Protein AF-A0A838ULX8-F1 (afdb_monomer)

pLDDT: mean 82.86, std 19.31, range [33.81, 97.56]

Structure (mmCIF, N/CA/C/O backbone):
data_AF-A0A838ULX8-F1
#
_entry.id   AF-A0A838ULX8-F1
#
loop_
_atom_site.group_PDB
_atom_site.id
_atom_site.type_symbol
_atom_site.label_atom_id
_atom_site.label_alt_id
_atom_site.label_comp_id
_atom_site.label_asym_id
_atom_site.label_entity_id
_atom_site.label_seq_id
_atom_site.pdbx_PDB_ins_code
_atom_site.Cartn_x
_atom_site.Cartn_y
_atom_site.Cartn_z
_atom_site.occupancy
_atom_site.B_iso_or_equiv
_atom_site.auth_seq_id
_atom_site.auth_comp_id
_atom_site.auth_asym_id
_atom_site.auth_atom_id
_atom_site.pdbx_PDB_model_num
ATOM 1 N N . MET A 1 1 ? 56.391 -31.368 -46.308 1.00 45.84 1 MET A N 1
ATOM 2 C CA . MET A 1 1 ? 55.575 -30.141 -46.451 1.00 45.84 1 MET A CA 1
ATOM 3 C C . MET A 1 1 ? 54.134 -30.517 -46.132 1.00 45.84 1 MET A C 1
ATOM 5 O O . MET A 1 1 ? 53.550 -31.280 -46.885 1.00 45.84 1 MET A O 1
ATOM 9 N N . THR A 1 2 ? 53.627 -30.140 -44.957 1.00 50.50 2 THR A N 1
ATOM 10 C CA . THR A 1 2 ? 52.393 -30.665 -44.335 1.00 50.50 2 THR A CA 1
ATOM 11 C C . THR A 1 2 ? 51.197 -29.710 -44.519 1.00 50.50 2 THR A C 1
ATOM 13 O O . THR A 1 2 ? 51.194 -28.639 -43.917 1.00 50.50 2 THR A O 1
ATOM 16 N N . PRO A 1 3 ? 50.151 -30.076 -45.290 1.00 57.78 3 PRO A N 1
ATOM 17 C CA . PRO A 1 3 ? 48.980 -29.222 -45.527 1.00 57.78 3 PRO A CA 1
ATOM 18 C C . PRO A 1 3 ? 47.760 -29.621 -44.666 1.00 57.78 3 PRO A C 1
ATOM 20 O O . PRO A 1 3 ? 46.665 -29.774 -45.193 1.00 57.78 3 PRO A O 1
ATOM 23 N N . TRP A 1 4 ? 47.923 -29.833 -43.353 1.00 56.97 4 TRP A N 1
ATOM 24 C CA . TRP A 1 4 ? 46.848 -30.387 -42.495 1.00 56.97 4 TRP A CA 1
ATOM 25 C C . TRP A 1 4 ? 46.345 -29.465 -41.367 1.00 56.97 4 TRP A C 1
ATOM 27 O O . TRP A 1 4 ? 45.496 -29.871 -40.582 1.00 56.97 4 TRP A O 1
ATOM 37 N N . ILE A 1 5 ? 46.815 -28.216 -41.267 1.00 59.09 5 ILE A N 1
ATOM 38 C CA . ILE A 1 5 ? 46.582 -27.390 -40.059 1.00 59.09 5 ILE A CA 1
ATOM 39 C C . ILE A 1 5 ? 45.366 -26.438 -40.169 1.00 59.09 5 ILE A C 1
ATOM 41 O O . ILE A 1 5 ? 44.875 -25.952 -39.155 1.00 59.09 5 ILE A O 1
ATOM 45 N N . TYR A 1 6 ? 44.790 -26.213 -41.354 1.00 57.81 6 TYR A N 1
ATOM 46 C CA . TYR A 1 6 ? 43.783 -25.148 -41.535 1.00 57.81 6 TYR A CA 1
ATOM 47 C C . TYR A 1 6 ? 42.319 -25.507 -41.208 1.00 57.81 6 TYR A C 1
ATOM 49 O O . TYR A 1 6 ? 41.485 -24.607 -41.135 1.00 57.81 6 TYR A O 1
ATOM 57 N N . TRP A 1 7 ? 41.975 -26.778 -40.971 1.00 56.25 7 TRP A N 1
ATOM 58 C CA . TRP A 1 7 ? 40.573 -27.174 -40.730 1.00 56.25 7 TRP A CA 1
ATOM 59 C C . TRP A 1 7 ? 40.100 -26.998 -39.275 1.00 56.25 7 TRP A C 1
ATOM 61 O O . TRP A 1 7 ? 38.905 -26.851 -39.034 1.00 56.25 7 TRP A O 1
ATOM 71 N N . GLY A 1 8 ? 41.012 -26.946 -38.298 1.00 59.88 8 GLY A N 1
ATOM 72 C CA . GLY A 1 8 ? 40.647 -26.782 -36.882 1.00 59.88 8 GLY A CA 1
ATOM 73 C C . GLY A 1 8 ? 40.288 -25.344 -36.487 1.00 59.88 8 GLY A C 1
ATOM 74 O O . GLY A 1 8 ? 39.501 -25.126 -35.569 1.00 59.88 8 GLY A O 1
ATOM 75 N N . SER A 1 9 ? 40.827 -24.349 -37.196 1.00 69.75 9 SER A N 1
ATOM 76 C CA . SER A 1 9 ? 40.727 -22.934 -36.811 1.00 69.75 9 SER A CA 1
ATOM 77 C C . SER A 1 9 ? 39.311 -22.373 -36.959 1.00 69.75 9 SER A C 1
ATOM 79 O O . SER A 1 9 ? 38.877 -21.578 -36.128 1.00 69.75 9 SER A O 1
ATOM 81 N N . GLY A 1 10 ? 38.569 -22.812 -37.982 1.00 78.94 10 GLY A N 1
ATOM 82 C CA . GLY A 1 10 ? 37.201 -22.350 -38.231 1.00 78.94 10 GLY A CA 1
ATOM 83 C C . GLY A 1 10 ? 36.209 -22.825 -37.167 1.00 78.94 10 GLY A C 1
ATOM 84 O O . GLY A 1 10 ? 35.392 -22.040 -36.691 1.00 78.94 10 GLY A O 1
ATOM 85 N N . ALA A 1 11 ? 36.322 -24.085 -36.739 1.00 81.88 11 ALA A N 1
ATOM 86 C CA . ALA A 1 11 ? 35.450 -24.655 -35.712 1.00 81.88 11 ALA A CA 1
ATOM 87 C C . ALA A 1 11 ? 35.692 -24.017 -34.335 1.00 81.88 11 ALA A C 1
ATOM 89 O O . ALA A 1 11 ? 34.739 -23.686 -33.631 1.00 81.88 11 ALA A O 1
ATOM 90 N N . VAL A 1 12 ? 36.959 -23.779 -33.977 1.00 84.56 12 VAL A N 1
ATOM 91 C CA . VAL A 1 12 ? 37.321 -23.106 -32.720 1.00 84.56 12 VAL A CA 1
ATOM 92 C C . VAL A 1 12 ? 36.859 -21.648 -32.727 1.00 84.56 12 VAL A C 1
ATOM 94 O O . VAL A 1 12 ? 36.277 -21.188 -31.747 1.00 84.56 12 VAL A O 1
ATOM 97 N N . ALA A 1 13 ? 37.044 -20.931 -33.840 1.00 85.69 13 ALA A N 1
ATOM 98 C CA . ALA A 1 13 ? 36.570 -19.556 -33.971 1.00 85.69 13 ALA A CA 1
ATOM 99 C C . ALA A 1 13 ? 35.040 -19.458 -33.845 1.00 85.69 13 ALA A C 1
ATOM 101 O O . ALA A 1 13 ? 34.539 -18.572 -33.155 1.00 85.69 13 ALA A O 1
ATOM 102 N N . LEU A 1 14 ? 34.299 -20.392 -34.452 1.00 87.50 14 LEU A N 1
ATOM 103 C CA . LEU A 1 14 ? 32.838 -20.421 -34.391 1.00 87.50 14 LEU A CA 1
ATOM 104 C C . LEU A 1 14 ? 32.331 -20.756 -32.981 1.00 87.50 14 LEU A C 1
ATOM 106 O O . LEU A 1 14 ? 31.406 -20.104 -32.499 1.00 87.50 14 LEU A O 1
ATOM 110 N N . LEU A 1 15 ? 32.976 -21.699 -32.284 1.00 89.62 15 LEU A N 1
ATOM 111 C CA . LEU A 1 15 ? 32.660 -22.019 -30.889 1.00 89.62 15 LEU A CA 1
ATOM 112 C C . LEU A 1 15 ? 32.876 -20.803 -29.971 1.00 89.62 15 LEU A C 1
ATOM 114 O O . LEU A 1 15 ? 31.999 -20.476 -29.174 1.00 89.62 15 LEU A O 1
ATOM 118 N N . CYS A 1 16 ? 34.001 -20.095 -30.124 1.00 90.12 16 CYS A N 1
ATOM 119 C CA . CYS A 1 16 ? 34.287 -18.865 -29.378 1.00 90.12 16 CYS A CA 1
ATOM 120 C C . CYS A 1 16 ? 33.266 -17.755 -29.662 1.00 90.12 16 CYS A C 1
ATOM 122 O O . CYS A 1 16 ? 32.871 -17.024 -28.757 1.00 90.12 16 CYS A O 1
ATOM 124 N N . LEU A 1 17 ? 32.813 -17.621 -30.910 1.00 92.25 17 LEU A N 1
ATOM 125 C CA . LEU A 1 17 ? 31.833 -16.601 -31.280 1.00 92.25 17 LEU A CA 1
ATOM 126 C C . LEU A 1 17 ? 30.469 -16.900 -30.637 1.00 92.25 17 LEU A C 1
ATOM 128 O O . LEU A 1 17 ? 29.849 -16.008 -30.060 1.00 92.25 17 LEU A O 1
ATOM 132 N N . VAL A 1 18 ? 30.041 -18.167 -30.640 1.00 94.50 18 VAL A N 1
ATOM 133 C CA . VAL A 1 18 ? 28.795 -18.601 -29.988 1.00 94.50 18 VAL A CA 1
ATOM 134 C C . VAL A 1 18 ? 28.843 -18.385 -28.474 1.00 94.50 18 VAL A C 1
ATOM 136 O O . VAL A 1 18 ? 27.874 -17.874 -27.909 1.00 94.50 18 VAL A O 1
ATOM 139 N N . THR A 1 19 ? 29.951 -18.715 -27.804 1.00 93.88 19 THR A N 1
ATOM 140 C CA . THR A 1 19 ? 30.068 -18.510 -26.349 1.00 93.88 19 THR A CA 1
ATOM 141 C C . THR A 1 19 ? 30.102 -17.030 -25.982 1.00 93.88 19 THR A C 1
ATOM 143 O O . THR A 1 19 ? 29.420 -16.628 -25.040 1.00 93.88 19 THR A O 1
ATOM 146 N N . MET A 1 20 ? 30.807 -16.198 -26.754 1.00 94.50 20 MET A N 1
ATOM 147 C CA . MET A 1 20 ? 30.824 -14.744 -26.559 1.00 94.50 20 MET A CA 1
ATOM 148 C C . MET A 1 20 ? 29.434 -14.128 -26.736 1.00 94.50 20 MET A C 1
ATOM 150 O O . MET A 1 20 ? 29.007 -13.334 -25.898 1.00 94.50 20 MET A O 1
ATOM 154 N N . VAL A 1 21 ? 28.688 -14.531 -27.770 1.00 95.25 21 VAL A N 1
ATOM 155 C CA . VAL A 1 21 ? 27.303 -14.077 -27.982 1.00 95.25 21 VAL A CA 1
ATOM 156 C C . VAL A 1 21 ? 26.388 -14.563 -26.857 1.00 95.25 21 VAL A C 1
ATOM 158 O O . VAL A 1 21 ? 25.589 -13.782 -26.341 1.00 95.25 21 VAL A O 1
ATOM 161 N N . GLY A 1 22 ? 26.526 -15.818 -26.422 1.00 94.38 22 GLY A N 1
ATOM 162 C CA . GLY A 1 22 ? 25.762 -16.371 -25.302 1.00 94.38 22 GLY A CA 1
ATOM 163 C C . GLY A 1 22 ? 25.995 -15.606 -23.995 1.00 94.38 22 GLY A C 1
ATOM 164 O O . GLY A 1 22 ? 25.034 -15.215 -23.330 1.00 94.38 22 GLY A O 1
ATOM 165 N N . MET A 1 23 ? 27.257 -15.320 -23.662 1.00 94.69 23 MET A N 1
ATOM 166 C CA . MET A 1 23 ? 27.620 -14.522 -22.487 1.00 94.69 23 MET A CA 1
ATOM 167 C C . MET A 1 23 ? 27.123 -13.078 -22.598 1.00 94.69 23 MET A C 1
ATOM 169 O O . MET A 1 23 ? 26.583 -12.549 -21.628 1.00 94.69 23 MET A O 1
ATOM 173 N N . ALA A 1 24 ? 27.232 -12.454 -23.774 1.00 93.81 24 ALA A N 1
ATOM 174 C CA . ALA A 1 24 ? 26.719 -11.107 -24.005 1.00 93.81 24 ALA A CA 1
ATOM 175 C C . ALA A 1 24 ? 25.194 -11.039 -23.820 1.00 93.81 24 ALA A C 1
ATOM 177 O O . ALA A 1 24 ? 24.693 -10.142 -23.146 1.00 93.81 24 ALA A O 1
ATOM 178 N N . LEU A 1 25 ? 24.443 -12.013 -24.345 1.00 93.50 25 LEU A N 1
ATOM 179 C CA . LEU A 1 25 ? 22.991 -12.088 -24.159 1.00 93.50 25 LEU A CA 1
ATOM 180 C C . LEU A 1 25 ? 22.606 -12.322 -22.694 1.00 93.50 25 LEU A C 1
ATOM 182 O O . LEU A 1 25 ? 21.659 -11.700 -22.210 1.00 93.50 25 LEU A O 1
ATOM 186 N N . ALA A 1 26 ? 23.334 -13.179 -21.975 1.00 90.44 26 ALA A N 1
ATOM 187 C CA . ALA A 1 26 ? 23.124 -13.392 -20.545 1.00 90.44 26 ALA A CA 1
ATOM 188 C C . ALA A 1 26 ? 23.410 -12.117 -19.732 1.00 90.44 26 ALA A C 1
ATOM 190 O O . ALA A 1 26 ? 22.617 -11.749 -18.866 1.00 90.44 26 ALA A O 1
ATOM 191 N N . ALA A 1 27 ? 24.485 -11.397 -20.062 1.00 90.31 27 ALA A N 1
ATOM 192 C CA . ALA A 1 27 ? 24.818 -10.119 -19.443 1.00 90.31 27 ALA A CA 1
ATOM 193 C C . ALA A 1 27 ? 23.747 -9.054 -19.726 1.00 90.31 27 ALA A C 1
ATOM 195 O O . ALA A 1 27 ? 23.300 -8.382 -18.802 1.00 90.31 27 ALA A O 1
ATOM 196 N N . ILE A 1 28 ? 23.262 -8.947 -20.969 1.00 88.19 28 ILE A N 1
ATOM 197 C CA . ILE A 1 28 ? 22.173 -8.030 -21.342 1.00 88.19 28 ILE A CA 1
ATOM 198 C C . ILE A 1 28 ? 20.883 -8.373 -20.590 1.00 88.19 28 ILE A C 1
ATOM 200 O O . ILE A 1 28 ? 20.192 -7.470 -20.125 1.00 88.19 28 ILE A O 1
ATOM 204 N N . ARG A 1 29 ? 20.545 -9.662 -20.449 1.00 85.81 29 ARG A N 1
ATOM 205 C CA . ARG A 1 29 ? 19.379 -10.093 -19.662 1.00 85.81 29 ARG A CA 1
ATOM 206 C C . ARG A 1 29 ? 19.514 -9.670 -18.203 1.00 85.81 29 ARG A C 1
ATOM 208 O O . ARG A 1 29 ? 18.600 -9.037 -17.688 1.00 85.81 29 ARG A O 1
ATOM 215 N N . ARG A 1 30 ? 20.674 -9.927 -17.594 1.00 83.56 30 ARG A N 1
ATOM 216 C CA . ARG A 1 30 ? 20.966 -9.540 -16.209 1.00 83.56 30 ARG A CA 1
ATOM 217 C C . ARG A 1 30 ? 20.921 -8.022 -16.012 1.00 83.56 30 ARG A C 1
ATOM 219 O O . ARG A 1 30 ? 20.371 -7.549 -15.029 1.00 83.56 30 ARG A O 1
ATOM 226 N N . LEU A 1 31 ? 21.440 -7.249 -16.968 1.00 80.62 31 LEU A N 1
ATOM 227 C CA . LEU A 1 31 ? 21.376 -5.784 -16.942 1.00 80.62 31 LEU A CA 1
ATOM 228 C C . LEU A 1 31 ? 19.938 -5.266 -17.052 1.00 80.62 31 LEU A C 1
ATOM 230 O O . LEU A 1 31 ? 19.562 -4.367 -16.311 1.00 80.62 31 LEU A O 1
ATOM 234 N N . ARG A 1 32 ? 19.113 -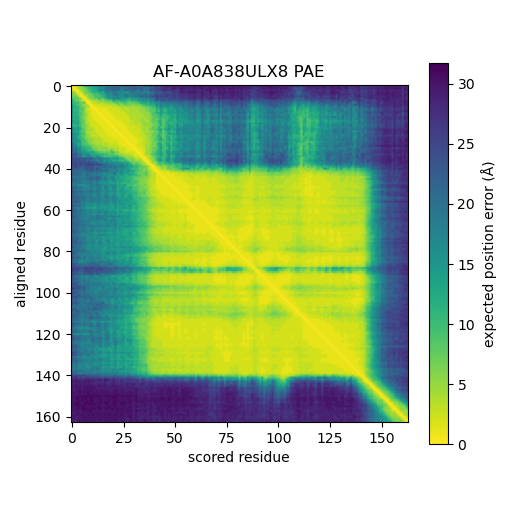5.845 -17.934 1.00 75.75 32 ARG A N 1
ATOM 235 C CA . ARG A 1 32 ? 17.691 -5.472 -18.043 1.00 75.75 32 ARG A CA 1
ATOM 236 C C . ARG A 1 32 ? 16.911 -5.776 -16.770 1.00 75.75 32 ARG A C 1
ATOM 238 O O . ARG A 1 32 ? 15.998 -5.033 -16.436 1.00 75.75 32 ARG A O 1
ATOM 245 N N . GLU A 1 33 ? 17.254 -6.860 -16.086 1.00 72.31 33 GLU A N 1
ATOM 246 C CA . GLU A 1 33 ? 16.636 -7.244 -14.817 1.00 72.31 33 GLU A CA 1
ATOM 247 C C . GLU A 1 33 ? 16.966 -6.238 -13.708 1.0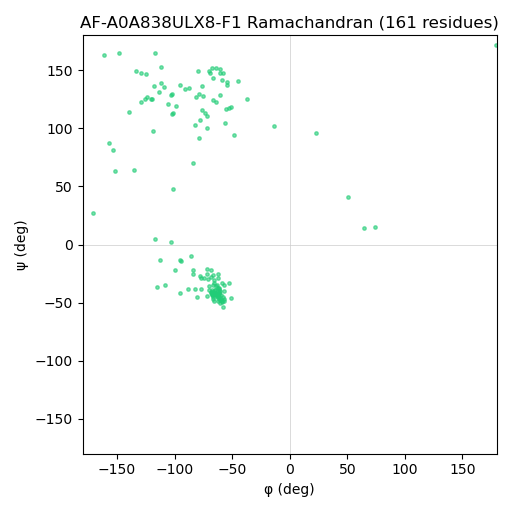0 72.31 33 GLU A C 1
ATOM 249 O O . GLU A 1 33 ? 16.059 -5.779 -13.023 1.00 72.31 33 GLU A O 1
ATOM 254 N N . LEU A 1 34 ? 18.221 -5.779 -13.636 1.00 66.88 34 LEU A N 1
ATOM 255 C CA . LEU A 1 34 ? 18.634 -4.697 -12.733 1.00 66.88 34 LEU A CA 1
ATOM 256 C C . LEU A 1 34 ? 18.008 -3.339 -13.094 1.00 66.88 34 LEU A C 1
ATOM 258 O O . LEU A 1 34 ? 17.675 -2.556 -12.214 1.00 66.88 34 LEU A O 1
ATOM 262 N N . GLN A 1 35 ? 17.814 -3.045 -14.383 1.00 64.62 35 GLN A N 1
ATOM 263 C CA . GLN A 1 35 ? 17.124 -1.817 -14.797 1.00 64.62 35 GLN A CA 1
ATOM 264 C C . GLN A 1 35 ? 15.622 -1.854 -14.497 1.00 64.62 35 GLN A C 1
ATOM 266 O O . GLN A 1 35 ? 15.022 -0.806 -14.276 1.00 64.62 35 GLN A O 1
ATOM 271 N N . ARG A 1 36 ? 14.995 -3.037 -14.492 1.00 58.91 36 ARG A N 1
ATOM 272 C CA . ARG A 1 36 ? 13.553 -3.189 -14.252 1.00 58.91 36 ARG A CA 1
ATOM 273 C C . ARG A 1 36 ? 13.163 -2.794 -12.824 1.00 58.91 36 ARG A C 1
ATOM 275 O O . ARG A 1 36 ? 12.066 -2.280 -12.639 1.00 58.91 36 ARG A O 1
ATOM 282 N N . THR A 1 37 ? 14.050 -2.977 -11.848 1.00 53.94 37 THR A N 1
ATOM 283 C CA . THR A 1 37 ? 13.811 -2.578 -10.451 1.00 53.94 37 THR A CA 1
ATOM 284 C C . THR A 1 37 ? 13.842 -1.065 -10.228 1.00 53.94 37 THR A C 1
ATOM 286 O O . THR A 1 37 ? 13.243 -0.597 -9.269 1.00 53.94 37 THR A O 1
ATOM 289 N N . GLU A 1 38 ? 14.470 -0.286 -11.117 1.00 58.91 38 GLU A N 1
ATOM 290 C CA . GLU A 1 38 ? 14.570 1.180 -10.982 1.00 58.91 38 GLU A CA 1
ATOM 291 C C . GLU A 1 38 ? 13.611 1.963 -11.894 1.00 58.91 38 GLU A C 1
A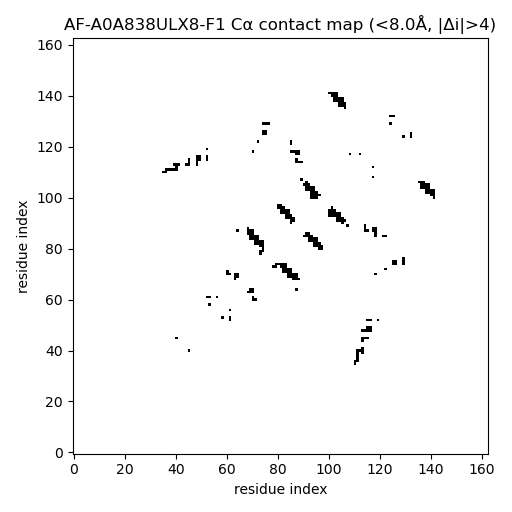TOM 293 O O . GLU A 1 38 ? 13.633 3.195 -11.915 1.00 58.91 38 GLU A O 1
ATOM 298 N N . GLN A 1 39 ? 12.766 1.286 -12.679 1.00 66.56 39 GLN A N 1
ATOM 299 C CA . GLN A 1 39 ? 11.834 1.986 -13.561 1.00 66.56 39 GLN A CA 1
ATOM 300 C C . GLN A 1 39 ? 10.713 2.643 -12.757 1.00 66.56 39 GLN A C 1
ATOM 302 O O . GLN A 1 39 ? 9.726 2.007 -12.398 1.00 66.56 39 GLN A O 1
ATOM 307 N N . LEU A 1 40 ? 10.857 3.948 -12.533 1.00 69.44 40 LEU A N 1
ATOM 308 C CA . LEU A 1 40 ? 9.787 4.802 -12.034 1.00 69.44 40 LEU A CA 1
ATOM 309 C C . LEU A 1 40 ? 8.539 4.678 -12.932 1.00 69.44 40 LEU A C 1
ATOM 311 O O . LEU A 1 40 ? 8.665 4.644 -14.165 1.00 69.44 40 LEU A O 1
ATOM 315 N N . PRO A 1 41 ? 7.332 4.651 -12.344 1.00 78.00 41 PRO A N 1
ATOM 316 C CA . PRO A 1 41 ? 6.087 4.631 -13.094 1.00 78.00 41 PRO A CA 1
ATOM 317 C C . PRO A 1 41 ? 6.012 5.799 -14.082 1.00 78.00 41 PRO A C 1
ATOM 319 O O . PRO A 1 41 ? 6.348 6.942 -13.771 1.00 78.00 41 PRO A O 1
ATOM 322 N N . THR A 1 42 ? 5.538 5.530 -15.299 1.00 86.19 42 THR A N 1
ATOM 323 C CA . THR A 1 42 ? 5.287 6.612 -16.262 1.00 86.19 42 THR A CA 1
ATOM 324 C C . THR A 1 42 ? 4.126 7.491 -15.788 1.00 86.19 42 THR A C 1
ATOM 326 O O . THR A 1 42 ? 3.184 6.998 -15.172 1.00 86.19 42 THR A O 1
ATOM 329 N N . LEU A 1 43 ? 4.110 8.775 -16.171 1.00 88.25 43 LEU A N 1
ATOM 330 C CA . LEU A 1 43 ? 2.986 9.683 -15.871 1.00 88.25 43 LEU A CA 1
ATOM 331 C C . LEU A 1 43 ? 1.625 9.121 -16.316 1.00 88.25 43 LEU A C 1
ATOM 333 O O . LEU A 1 43 ? 0.606 9.357 -15.672 1.00 88.25 43 LEU A O 1
ATOM 337 N N . LYS A 1 44 ? 1.606 8.358 -17.415 1.00 92.19 44 LYS A N 1
ATOM 338 C CA . LYS A 1 44 ? 0.399 7.687 -17.902 1.00 92.19 44 LYS A CA 1
ATOM 339 C C . LYS A 1 44 ? -0.059 6.580 -16.947 1.00 92.19 44 LYS A C 1
ATOM 341 O O . LYS A 1 44 ? -1.254 6.491 -16.681 1.00 92.19 44 LYS A O 1
ATOM 346 N N . ALA A 1 45 ? 0.869 5.771 -16.434 1.00 91.06 45 ALA A N 1
ATOM 347 C CA . ALA A 1 45 ? 0.564 4.735 -15.449 1.00 91.06 45 ALA A CA 1
ATOM 348 C C . ALA A 1 45 ? 0.007 5.355 -14.159 1.00 91.06 45 ALA A C 1
ATOM 350 O O . ALA A 1 45 ? -1.033 4.920 -13.680 1.00 91.06 45 ALA A O 1
ATOM 351 N N . GLU A 1 46 ? 0.602 6.450 -13.680 1.00 92.44 46 GLU A N 1
ATOM 352 C CA . GLU A 1 46 ? 0.101 7.189 -12.512 1.00 92.44 46 GLU A CA 1
ATOM 353 C C . GLU A 1 46 ? -1.329 7.712 -12.702 1.00 92.44 46 GLU A C 1
ATOM 355 O O . GLU A 1 46 ? -2.186 7.589 -11.825 1.00 92.44 46 GLU A O 1
ATOM 360 N N . GLN A 1 47 ? -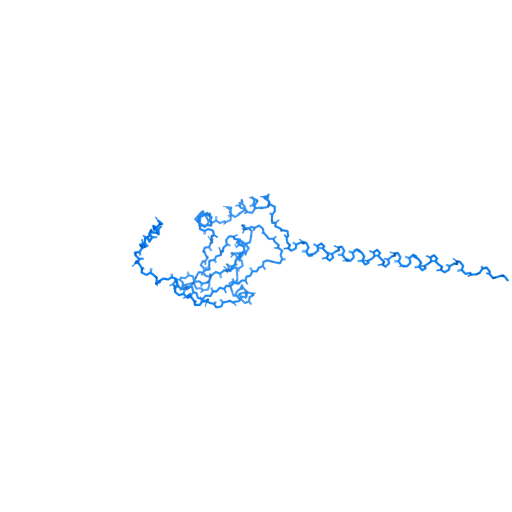1.636 8.269 -13.875 1.00 95.12 47 GLN A N 1
ATO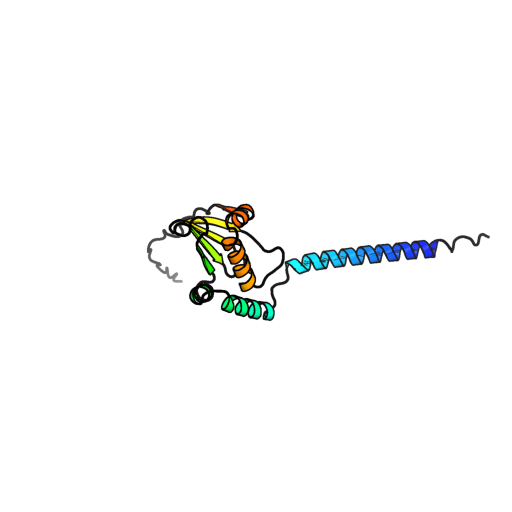M 361 C CA . GLN A 1 47 ? -2.989 8.739 -14.185 1.00 95.12 47 GLN A CA 1
ATOM 362 C C . GLN A 1 47 ? -4.009 7.595 -14.235 1.00 95.12 47 GLN A C 1
ATOM 364 O O . GLN A 1 47 ? -5.143 7.755 -13.771 1.00 95.12 47 GLN A O 1
ATOM 369 N N . GLN A 1 48 ? -3.617 6.448 -14.793 1.00 96.06 48 GLN A N 1
ATOM 370 C CA . GLN A 1 48 ? -4.460 5.256 -14.847 1.00 96.06 48 GLN A CA 1
ATOM 371 C C . GLN A 1 48 ? -4.713 4.699 -13.444 1.00 96.06 48 GLN A C 1
ATOM 373 O O . GLN A 1 48 ? -5.875 4.527 -13.075 1.00 96.06 48 GLN A O 1
ATOM 378 N N . ALA A 1 49 ? -3.662 4.535 -12.642 1.00 95.25 49 ALA A N 1
ATOM 379 C CA . ALA A 1 49 ? -3.739 4.081 -11.257 1.00 95.25 49 ALA A CA 1
ATOM 380 C C . ALA A 1 49 ? -4.630 4.998 -10.408 1.00 95.25 49 ALA A C 1
ATOM 382 O O . ALA A 1 49 ? -5.542 4.548 -9.718 1.00 95.25 49 ALA A O 1
ATOM 383 N N . ARG A 1 50 ? -4.467 6.322 -10.535 1.00 96.00 50 ARG A N 1
ATOM 384 C CA . ARG A 1 50 ? -5.326 7.301 -9.850 1.00 96.00 50 ARG A CA 1
ATOM 385 C C . ARG A 1 50 ? -6.797 7.172 -10.247 1.00 96.00 50 ARG A C 1
ATOM 387 O O . ARG A 1 50 ? -7.682 7.331 -9.404 1.00 96.00 50 ARG A O 1
ATOM 394 N N . THR A 1 51 ? -7.067 6.926 -11.527 1.00 96.88 51 THR A N 1
ATOM 395 C CA . THR A 1 51 ? -8.433 6.740 -12.038 1.00 96.88 51 THR A CA 1
ATOM 396 C C . THR A 1 51 ? -9.048 5.463 -11.477 1.00 96.88 51 THR A C 1
ATOM 398 O O . THR A 1 51 ? -10.191 5.487 -11.019 1.00 96.88 51 THR A O 1
ATOM 401 N N . LEU A 1 52 ? -8.272 4.378 -11.442 1.00 95.81 52 LEU A N 1
ATOM 402 C CA . LEU A 1 52 ? -8.680 3.109 -10.855 1.00 95.81 52 LEU A CA 1
ATOM 403 C C . LEU A 1 52 ? -8.968 3.257 -9.356 1.00 95.81 52 LEU A C 1
ATOM 405 O O . LEU A 1 52 ? -10.057 2.903 -8.907 1.00 95.81 52 LEU A O 1
ATOM 409 N N . ALA A 1 53 ? -8.065 3.882 -8.598 1.00 96.06 53 ALA A N 1
ATOM 410 C CA . ALA A 1 53 ? -8.250 4.139 -7.171 1.00 96.06 53 ALA A CA 1
ATOM 411 C C . ALA A 1 53 ? -9.514 4.940 -6.874 1.00 96.06 53 ALA A C 1
ATOM 413 O O . ALA A 1 53 ? -10.248 4.604 -5.950 1.00 96.06 53 ALA A O 1
ATOM 414 N N . ARG A 1 54 ? -9.832 5.944 -7.698 1.00 97.00 54 ARG A N 1
ATOM 415 C CA . ARG A 1 54 ? -11.077 6.710 -7.561 1.00 97.00 54 ARG A CA 1
ATOM 416 C C . ARG A 1 54 ? -12.337 5.856 -7.755 1.00 97.00 54 ARG A C 1
ATOM 418 O O . ARG A 1 54 ? -13.378 6.212 -7.217 1.00 97.00 54 ARG A O 1
ATOM 425 N N . SER A 1 55 ? -12.259 4.784 -8.544 1.00 96.38 55 SER A N 1
ATOM 426 C CA . SER A 1 55 ? -13.392 3.881 -8.794 1.00 96.38 55 SER A CA 1
ATOM 427 C C . SER A 1 55 ? -13.576 2.806 -7.719 1.00 96.38 55 SER A C 1
ATOM 429 O O . SER A 1 55 ? -14.688 2.322 -7.540 1.00 96.38 55 SER A O 1
ATOM 431 N N . ILE A 1 56 ? -12.501 2.446 -7.010 1.00 95.50 56 ILE A N 1
ATOM 432 C CA . ILE A 1 56 ? -12.497 1.378 -5.998 1.00 95.50 56 ILE A CA 1
ATOM 433 C C . ILE A 1 56 ? -12.702 1.940 -4.588 1.00 95.50 56 ILE A C 1
ATOM 435 O O . ILE A 1 56 ? -13.413 1.345 -3.781 1.00 95.50 56 ILE A O 1
ATOM 439 N N . LEU A 1 57 ? -12.060 3.065 -4.273 1.00 96.12 57 LEU A N 1
ATOM 440 C CA . LEU A 1 57 ? -12.092 3.657 -2.939 1.00 96.12 57 LEU A CA 1
ATOM 441 C C . LEU A 1 57 ? -13.380 4.440 -2.706 1.00 96.12 57 LEU A C 1
ATOM 443 O O . LEU A 1 57 ? -13.924 5.078 -3.612 1.00 96.12 57 LEU A O 1
ATOM 447 N N . ALA A 1 58 ? -13.823 4.475 -1.451 1.00 96.25 58 ALA A N 1
ATOM 448 C CA . ALA A 1 58 ? -14.885 5.385 -1.068 1.00 96.25 58 ALA A CA 1
ATOM 449 C C . ALA A 1 58 ? -14.421 6.843 -1.238 1.00 96.25 58 ALA A C 1
ATOM 451 O O . ALA A 1 58 ? -13.242 7.180 -1.101 1.00 96.25 58 ALA A O 1
ATOM 452 N N . ALA A 1 59 ? -15.365 7.750 -1.499 1.00 96.81 59 ALA A N 1
ATOM 453 C CA . ALA A 1 59 ? -15.043 9.153 -1.771 1.00 96.81 59 ALA A CA 1
ATOM 454 C C . ALA A 1 59 ? -14.241 9.823 -0.636 1.00 96.81 59 ALA A C 1
ATOM 456 O O . ALA A 1 59 ? -13.369 10.654 -0.900 1.00 96.81 59 ALA A O 1
ATOM 457 N N . HIS A 1 60 ? -14.511 9.450 0.620 1.00 96.62 60 HIS A N 1
ATOM 458 C CA . HIS A 1 60 ? -13.794 9.975 1.782 1.00 96.62 60 HIS A CA 1
ATOM 459 C C . HIS A 1 60 ? -12.347 9.464 1.850 1.00 96.62 60 HIS A C 1
ATOM 461 O O . HIS A 1 60 ? -11.450 10.252 2.124 1.00 96.62 60 HIS A O 1
ATOM 467 N N . GLU A 1 61 ? -12.103 8.199 1.510 1.00 96.62 61 GLU A N 1
ATOM 468 C CA . GLU A 1 61 ? -10.772 7.576 1.477 1.00 96.62 61 GLU A CA 1
ATOM 469 C C . GLU A 1 61 ? -9.902 8.194 0.385 1.00 96.62 61 GLU A C 1
ATOM 471 O O . GLU A 1 61 ? -8.774 8.617 0.626 1.00 96.62 61 GLU A O 1
ATOM 476 N N . PHE A 1 62 ? -10.457 8.340 -0.820 1.00 97.06 62 PHE A N 1
ATOM 477 C CA . PHE A 1 62 ? -9.747 8.997 -1.912 1.00 97.06 62 PHE A CA 1
ATOM 478 C C . PHE A 1 62 ? -9.428 10.463 -1.581 1.00 97.06 62 PHE A C 1
ATOM 480 O O . PHE A 1 62 ? -8.352 10.963 -1.907 1.00 97.06 62 PHE A O 1
ATOM 487 N N . THR A 1 63 ? -10.341 11.153 -0.890 1.00 96.44 63 THR A N 1
ATOM 488 C CA . THR A 1 63 ? -10.109 12.520 -0.403 1.00 96.44 63 THR A CA 1
ATOM 489 C C . THR A 1 63 ? -9.035 12.560 0.685 1.00 96.44 63 THR A C 1
ATOM 491 O O . THR A 1 63 ? -8.212 13.475 0.677 1.00 96.44 63 THR A O 1
ATOM 494 N N . GLN A 1 64 ? -9.009 11.579 1.593 1.00 96.38 64 GLN A N 1
ATOM 495 C CA . GLN A 1 64 ? -7.990 11.460 2.636 1.00 96.38 64 GLN A CA 1
ATOM 496 C C . GLN A 1 64 ? -6.599 11.362 2.010 1.00 96.38 64 GLN A C 1
ATOM 498 O O . GLN A 1 64 ? -5.729 12.170 2.332 1.00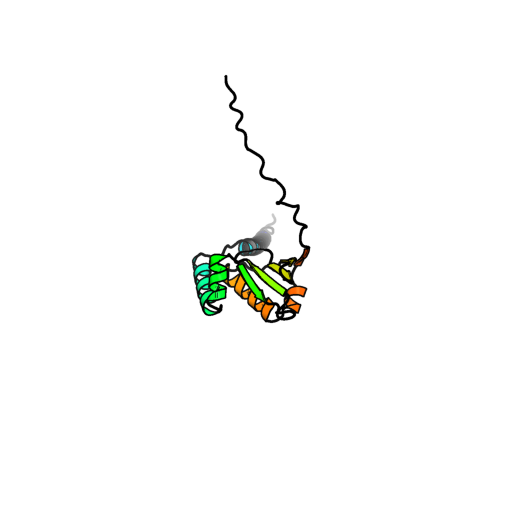 96.38 64 GLN A O 1
ATOM 503 N N . ILE A 1 65 ? -6.437 10.470 1.031 1.00 95.81 65 ILE A N 1
ATOM 504 C CA . ILE A 1 65 ? -5.186 10.301 0.288 1.00 95.81 65 ILE A CA 1
ATOM 505 C C . ILE A 1 65 ? -4.763 11.614 -0.375 1.00 95.81 65 ILE A C 1
ATOM 507 O O . ILE A 1 65 ? -3.615 12.028 -0.253 1.00 95.81 65 ILE A O 1
ATOM 511 N N . GLN A 1 66 ? -5.685 12.307 -1.048 1.00 94.88 66 GLN A N 1
ATOM 512 C CA . GLN A 1 66 ? -5.364 13.564 -1.731 1.00 94.88 66 GLN A CA 1
ATOM 513 C C . GLN A 1 66 ? -4.961 14.697 -0.787 1.00 94.88 66 GLN A C 1
ATOM 515 O O . GLN A 1 66 ? -4.170 15.553 -1.178 1.00 94.88 66 GLN A O 1
ATOM 520 N N . ARG A 1 67 ? -5.530 14.742 0.420 1.00 95.75 67 ARG A N 1
ATOM 521 C CA . ARG A 1 67 ? -5.278 15.821 1.384 1.00 95.75 67 ARG A CA 1
ATOM 522 C C . ARG A 1 67 ? -4.081 15.549 2.278 1.00 95.75 67 ARG A C 1
ATOM 524 O O . ARG A 1 67 ? -3.359 16.481 2.613 1.00 95.75 67 ARG A O 1
ATOM 531 N N . HIS A 1 68 ? -3.909 14.300 2.688 1.00 95.38 68 HIS A N 1
ATOM 532 C CA . HIS A 1 68 ? -2.959 13.925 3.727 1.00 95.38 68 HIS A CA 1
ATOM 533 C C . HIS A 1 68 ? -1.795 13.081 3.206 1.00 95.38 68 HIS A C 1
ATOM 535 O O . HIS A 1 68 ? -0.806 12.922 3.912 1.00 95.38 68 HIS A O 1
ATOM 541 N N . GLY A 1 69 ? -1.888 12.557 1.981 1.00 94.44 69 GLY A N 1
ATOM 542 C CA . GLY A 1 69 ? -0.857 11.698 1.401 1.00 94.44 69 GLY A CA 1
ATOM 543 C C . GLY A 1 69 ? -0.833 10.285 1.985 1.00 94.44 69 GLY A C 1
ATOM 544 O O . GLY A 1 69 ? 0.147 9.577 1.782 1.00 94.44 69 GLY A O 1
ATOM 545 N N . TYR A 1 70 ? -1.884 9.872 2.698 1.00 95.81 70 TYR A N 1
ATOM 546 C CA . TYR A 1 70 ? -2.017 8.532 3.263 1.00 95.81 70 TYR A CA 1
ATOM 547 C C . TYR A 1 70 ? -3.476 8.066 3.317 1.00 95.81 70 TYR A C 1
ATOM 549 O O . TYR A 1 70 ? -4.406 8.870 3.214 1.00 95.81 70 TYR A O 1
ATOM 557 N N . LEU A 1 71 ? -3.659 6.764 3.515 1.00 97.19 71 LEU A N 1
ATOM 558 C CA . LEU A 1 71 ? -4.937 6.102 3.745 1.00 97.19 71 LEU A CA 1
ATOM 559 C C . LEU A 1 71 ? -4.909 5.400 5.102 1.00 97.19 71 LEU A C 1
ATOM 561 O O . LEU A 1 71 ? -4.027 4.577 5.338 1.00 97.19 71 LEU A O 1
ATOM 565 N N . ASP A 1 72 ? -5.876 5.696 5.967 1.00 97.12 72 ASP A N 1
ATOM 566 C CA . ASP A 1 72 ? -6.081 4.894 7.173 1.00 97.12 72 ASP A CA 1
ATOM 567 C C . ASP A 1 72 ? -7.009 3.712 6.853 1.00 97.12 72 ASP A C 1
ATOM 569 O O . ASP A 1 72 ? -8.043 3.870 6.202 1.00 97.12 72 ASP A O 1
ATOM 573 N N . ILE A 1 73 ? -6.640 2.520 7.316 1.00 96.38 73 ILE A N 1
ATOM 574 C CA . ILE A 1 73 ? -7.396 1.280 7.135 1.00 96.38 73 ILE A CA 1
ATOM 575 C C . ILE A 1 73 ? -7.632 0.663 8.515 1.00 96.38 73 ILE A C 1
ATOM 577 O O . ILE A 1 73 ? -6.661 0.438 9.242 1.00 96.38 73 ILE A O 1
ATOM 581 N N . PRO A 1 74 ? -8.884 0.376 8.907 1.00 96.69 74 PRO A N 1
ATOM 582 C CA . PRO A 1 74 ? -9.142 -0.330 10.154 1.00 96.69 74 PRO A CA 1
ATOM 583 C C . PRO A 1 74 ? -8.606 -1.761 10.070 1.00 96.69 74 PRO A C 1
ATOM 585 O O . PRO A 1 74 ? -8.688 -2.408 9.025 1.00 96.69 74 PRO A O 1
ATOM 588 N N . SER A 1 75 ? -8.079 -2.268 11.180 1.00 97.00 75 SER A N 1
ATOM 589 C CA . SER A 1 75 ? -7.740 -3.685 11.302 1.00 97.00 75 SER A CA 1
ATOM 590 C C . SER A 1 75 ? -8.982 -4.557 11.092 1.00 97.00 75 SER A C 1
ATOM 592 O O . SER A 1 75 ? -10.077 -4.221 11.536 1.00 97.00 75 SER A O 1
ATOM 594 N N . THR A 1 76 ? -8.819 -5.686 10.412 1.00 96.81 76 THR A N 1
ATOM 595 C CA . THR A 1 76 ? -9.841 -6.735 10.302 1.00 96.81 76 THR A CA 1
ATOM 596 C C . THR A 1 76 ? -9.921 -7.584 11.573 1.00 96.81 76 THR A C 1
ATOM 598 O O . THR A 1 76 ? -10.999 -8.062 11.921 1.00 96.81 76 THR A O 1
ATOM 601 N N . LEU A 1 77 ? -8.805 -7.724 12.298 1.00 95.56 77 LEU A N 1
ATOM 602 C CA . LEU A 1 77 ? -8.699 -8.467 13.556 1.00 95.56 77 LEU A CA 1
ATOM 603 C C . LEU A 1 77 ? -9.153 -7.636 14.770 1.00 95.56 77 LEU A C 1
ATOM 605 O O . LEU A 1 77 ? -9.820 -8.163 15.659 1.00 95.56 77 LEU A O 1
ATOM 609 N N . TYR A 1 78 ? -8.836 -6.336 14.797 1.00 96.06 78 TYR A N 1
ATOM 610 C CA . TYR A 1 78 ? -9.135 -5.409 15.901 1.00 96.06 78 TYR A CA 1
ATOM 611 C C . TYR A 1 78 ? -9.703 -4.058 15.406 1.00 96.06 78 TYR A C 1
ATOM 613 O O . TYR A 1 78 ? -9.085 -3.010 15.624 1.00 96.06 78 TYR A O 1
ATOM 621 N N . PRO A 1 79 ? -10.894 -4.024 14.773 1.00 93.38 79 PRO A N 1
ATOM 622 C CA . PRO A 1 79 ? -11.363 -2.864 13.998 1.00 93.38 79 PRO A CA 1
ATOM 623 C C . PRO A 1 79 ? -11.562 -1.564 14.782 1.00 93.38 79 PRO A C 1
ATOM 625 O O . PRO A 1 79 ? -11.529 -0.481 14.203 1.00 93.38 79 PRO A O 1
ATOM 628 N N . THR A 1 80 ? -11.806 -1.654 16.090 1.00 94.44 80 THR A N 1
ATOM 629 C CA . THR A 1 80 ? -12.051 -0.493 16.962 1.00 94.44 80 THR A CA 1
ATOM 630 C C . THR A 1 80 ? -10.800 0.007 17.672 1.00 94.44 80 THR A C 1
ATOM 632 O O . THR A 1 80 ? -10.824 1.090 18.250 1.00 94.44 80 THR A O 1
ATOM 635 N N . GLN A 1 81 ? -9.727 -0.783 17.669 1.00 95.56 81 GLN A N 1
ATOM 636 C CA . GLN A 1 81 ? -8.529 -0.511 18.458 1.00 95.56 81 GLN A CA 1
ATOM 637 C C . GLN A 1 81 ? -7.329 -0.233 17.572 1.00 95.56 81 GLN A C 1
ATOM 639 O O . GLN A 1 81 ? -6.538 0.631 17.928 1.00 95.56 81 GLN A O 1
ATOM 644 N N . ARG A 1 82 ? -7.211 -0.917 16.428 1.00 96.56 82 ARG A N 1
ATOM 645 C CA . ARG A 1 82 ? -6.038 -0.859 15.561 1.00 96.56 82 ARG A CA 1
ATOM 646 C C . ARG A 1 82 ? -6.377 -0.296 14.184 1.00 96.56 82 ARG A C 1
ATOM 648 O O . ARG A 1 82 ? -7.360 -0.700 13.558 1.00 96.56 82 ARG A O 1
ATOM 655 N N . ARG A 1 83 ? -5.516 0.586 13.679 1.00 97.50 83 ARG A N 1
ATOM 656 C CA . ARG A 1 83 ? -5.542 1.064 12.292 1.00 97.50 83 ARG A CA 1
ATOM 657 C C . ARG A 1 83 ? -4.152 1.053 11.671 1.00 97.50 83 ARG A C 1
ATOM 659 O O . ARG A 1 83 ? -3.152 1.279 12.347 1.00 97.50 83 ARG A O 1
ATOM 666 N N . TYR A 1 84 ? -4.124 0.835 10.368 1.00 97.50 84 TYR A N 1
ATOM 667 C CA . TYR A 1 84 ? -2.940 0.899 9.527 1.00 97.50 84 TYR A CA 1
ATOM 668 C C . TYR A 1 84 ? -2.957 2.208 8.755 1.00 97.50 84 TYR A C 1
ATOM 670 O O . TYR A 1 84 ? -3.950 2.502 8.091 1.00 97.50 84 TYR A O 1
ATOM 678 N N . ARG A 1 85 ? -1.871 2.976 8.800 1.00 97.19 85 ARG A N 1
ATOM 679 C CA . ARG A 1 85 ? -1.697 4.155 7.953 1.00 97.19 85 ARG A CA 1
ATOM 680 C C . ARG A 1 85 ? -0.760 3.829 6.805 1.00 97.19 85 ARG A C 1
ATOM 682 O O . ARG A 1 85 ? 0.431 3.611 7.012 1.00 97.19 85 ARG A O 1
ATOM 689 N N . LEU A 1 86 ? -1.305 3.822 5.596 1.00 96.25 86 LEU A N 1
ATOM 690 C CA . LEU A 1 86 ? -0.566 3.528 4.376 1.00 96.25 86 LEU A CA 1
ATOM 691 C C . LEU A 1 86 ? -0.194 4.838 3.680 1.00 96.25 86 LEU A C 1
ATOM 693 O O . LEU A 1 86 ? -1.102 5.578 3.293 1.00 96.25 86 LEU A O 1
ATOM 697 N N . PRO A 1 87 ? 1.095 5.145 3.482 1.00 94.81 87 PRO A N 1
ATOM 698 C CA . PRO A 1 87 ? 1.500 6.302 2.692 1.00 94.81 87 PRO A CA 1
ATOM 699 C C . PRO A 1 87 ? 1.188 6.094 1.197 1.00 94.81 87 PRO A C 1
ATOM 701 O O . PRO A 1 87 ? 1.198 4.974 0.696 1.00 94.81 87 PRO A O 1
ATOM 704 N N . LEU A 1 88 ? 0.901 7.182 0.471 1.00 89.31 88 LEU A N 1
ATOM 705 C CA . LEU A 1 88 ? 0.628 7.161 -0.977 1.00 89.31 88 LEU A CA 1
ATOM 706 C C . LEU A 1 88 ? 1.865 6.810 -1.812 1.00 89.31 88 LEU A C 1
ATOM 708 O O . LEU A 1 88 ? 1.730 6.293 -2.911 1.00 89.31 88 LEU A O 1
ATOM 712 N N . ALA A 1 89 ? 3.057 7.110 -1.313 1.00 75.94 89 ALA A N 1
ATOM 713 C CA . ALA A 1 89 ? 4.316 6.750 -1.950 1.00 75.94 89 ALA A CA 1
ATOM 714 C C . ALA A 1 89 ? 5.096 5.799 -1.041 1.00 75.94 89 ALA A C 1
ATOM 716 O O . ALA A 1 89 ? 4.792 5.715 0.151 1.00 75.94 89 ALA A O 1
ATOM 717 N N . HIS A 1 90 ? 6.111 5.135 -1.603 1.00 74.19 90 HIS A N 1
ATOM 718 C CA . HIS A 1 90 ? 7.002 4.224 -0.886 1.00 74.19 90 HIS A CA 1
ATOM 719 C C . HIS A 1 90 ? 7.318 4.717 0.527 1.00 74.19 90 HIS A C 1
ATOM 721 O O . HIS A 1 90 ? 7.788 5.841 0.729 1.00 74.19 90 HIS A O 1
ATOM 727 N N . GLY A 1 91 ? 7.068 3.862 1.510 1.00 81.56 91 GLY A N 1
ATOM 728 C CA . GLY A 1 91 ? 7.238 4.228 2.902 1.00 81.56 91 GLY A CA 1
ATOM 729 C C . GLY A 1 91 ? 6.876 3.095 3.841 1.00 81.56 91 GLY A C 1
ATOM 730 O O . GLY A 1 91 ? 6.358 2.055 3.440 1.00 81.56 91 GLY A O 1
ATOM 731 N N . MET A 1 92 ? 7.180 3.316 5.113 1.00 91.69 92 MET A N 1
ATOM 732 C CA . MET A 1 92 ? 6.747 2.417 6.169 1.00 91.69 92 MET A CA 1
ATOM 733 C C . MET A 1 92 ? 5.263 2.646 6.448 1.00 91.69 92 MET A C 1
ATOM 735 O O . MET A 1 92 ? 4.803 3.784 6.529 1.00 91.69 92 MET A O 1
ATOM 739 N N . ILE A 1 93 ? 4.532 1.551 6.598 1.00 95.50 93 ILE A N 1
ATOM 740 C CA . ILE A 1 93 ? 3.153 1.541 7.066 1.00 95.50 93 ILE A CA 1
ATOM 741 C C . ILE A 1 93 ? 3.199 1.706 8.580 1.00 95.50 93 ILE A C 1
ATOM 743 O O . ILE A 1 93 ? 3.927 0.989 9.266 1.00 95.50 93 ILE A O 1
ATOM 747 N N . GLU A 1 94 ? 2.425 2.645 9.102 1.00 96.44 94 GLU A N 1
ATOM 748 C CA . GLU A 1 94 ? 2.338 2.868 10.542 1.00 96.44 94 GLU A CA 1
ATOM 749 C C . GLU A 1 94 ? 1.208 2.017 11.118 1.00 96.44 94 GLU A C 1
ATOM 751 O O . GLU A 1 94 ? 0.096 2.016 10.579 1.00 96.44 94 GLU A O 1
ATOM 756 N N . ILE A 1 95 ? 1.462 1.336 12.230 1.00 96.50 95 ILE A N 1
ATOM 757 C CA . ILE A 1 95 ? 0.433 0.620 12.980 1.00 96.50 95 ILE A CA 1
ATOM 758 C C . ILE A 1 95 ? 0.124 1.427 14.233 1.00 96.50 95 ILE A C 1
ATOM 760 O O . ILE A 1 95 ? 0.997 1.700 15.057 1.00 96.50 95 ILE A O 1
ATOM 764 N N . TRP A 1 96 ? -1.137 1.825 14.351 1.00 96.62 96 TRP A N 1
ATOM 765 C CA . TRP A 1 96 ? -1.643 2.619 15.459 1.00 96.62 96 TRP A CA 1
ATOM 766 C C . TRP A 1 96 ? -2.636 1.796 16.267 1.00 96.62 96 TRP A C 1
ATOM 768 O O . TRP A 1 96 ? -3.579 1.253 15.691 1.00 96.62 96 TRP A O 1
ATOM 778 N N . GLU A 1 97 ? -2.475 1.768 17.586 1.00 95.81 97 GLU A N 1
ATOM 779 C CA . GLU A 1 97 ? -3.448 1.227 18.531 1.00 95.81 97 GLU A CA 1
ATOM 780 C C . GLU A 1 97 ? -3.917 2.310 19.496 1.00 95.81 97 GLU A C 1
ATOM 782 O O . GLU A 1 97 ? -3.099 2.942 20.153 1.00 95.81 97 GLU A O 1
ATOM 787 N N . GLN A 1 98 ? -5.231 2.537 19.591 1.00 93.00 98 GLN A N 1
ATOM 788 C CA . GLN A 1 98 ? -5.819 3.537 20.498 1.00 93.00 98 GLN A CA 1
ATOM 789 C C . GLN A 1 98 ? -5.155 4.925 20.370 1.00 93.00 98 GLN A C 1
ATOM 791 O O . GLN A 1 98 ? -4.879 5.587 21.364 1.00 93.00 98 GLN A O 1
ATOM 796 N N . ASP A 1 99 ? -4.867 5.338 19.132 1.00 91.38 99 ASP A N 1
ATOM 797 C CA . ASP A 1 99 ? -4.150 6.577 18.786 1.00 91.38 99 ASP A CA 1
ATOM 798 C C . ASP A 1 99 ? -2.687 6.670 19.252 1.00 91.38 99 ASP A C 1
ATOM 800 O O . ASP A 1 99 ? -2.058 7.721 19.120 1.00 91.38 99 ASP A O 1
ATOM 804 N N . HIS A 1 100 ? -2.096 5.552 19.667 1.00 93.44 100 HIS A N 1
ATOM 805 C CA . HIS A 1 100 ? -0.663 5.408 19.881 1.00 93.44 100 HIS A CA 1
ATOM 806 C C . HIS A 1 100 ? -0.022 4.663 18.717 1.00 93.44 100 HIS A C 1
ATOM 808 O O . HIS A 1 100 ? -0.479 3.595 18.316 1.00 93.44 100 HIS A O 1
ATOM 814 N N . LEU A 1 101 ? 1.042 5.232 18.164 1.00 94.69 101 LEU A N 1
ATOM 815 C CA . LEU A 1 101 ? 1.898 4.524 17.227 1.00 94.69 101 LEU A CA 1
ATOM 816 C C . LEU A 1 101 ? 2.604 3.402 17.993 1.00 94.69 101 LEU A C 1
ATOM 818 O O . LEU A 1 101 ? 3.251 3.674 18.995 1.00 94.69 101 LEU A O 1
ATOM 822 N N . ILE A 1 102 ? 2.465 2.159 17.541 1.00 94.50 102 ILE A N 1
ATOM 823 C CA . ILE A 1 102 ? 3.063 1.004 18.226 1.00 94.50 102 ILE A CA 1
ATOM 824 C C . ILE A 1 102 ? 4.238 0.413 17.449 1.00 94.50 102 ILE A C 1
ATOM 826 O O . ILE A 1 102 ? 5.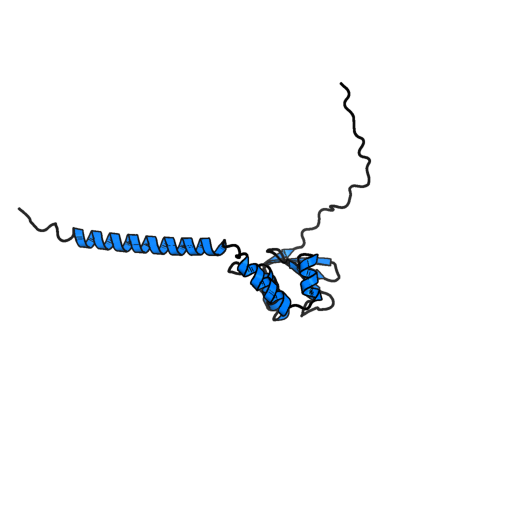223 -0.028 18.039 1.00 94.50 102 ILE A O 1
ATOM 830 N N . GLU A 1 103 ? 4.163 0.430 16.120 1.00 95.00 103 GLU A N 1
ATOM 831 C CA . GLU A 1 103 ? 5.199 -0.125 15.257 1.00 95.00 103 GLU A CA 1
ATOM 832 C C . GLU A 1 103 ? 5.097 0.415 13.829 1.00 95.00 103 GLU A C 1
ATOM 834 O O . GLU A 1 103 ? 4.074 0.955 13.396 1.00 95.00 103 GLU A O 1
ATOM 839 N N . TYR A 1 104 ? 6.188 0.244 13.090 1.00 95.56 104 TYR A N 1
ATOM 840 C CA . TYR A 1 104 ? 6.250 0.461 11.655 1.00 95.56 104 TYR A CA 1
ATOM 841 C C . TYR A 1 104 ? 6.449 -0.880 10.960 1.00 95.56 104 TYR A C 1
ATOM 843 O O . TYR A 1 104 ? 7.275 -1.689 11.381 1.00 95.56 104 TYR A O 1
ATOM 851 N N . VAL A 1 105 ? 5.761 -1.097 9.845 1.00 95.38 105 VAL A N 1
ATOM 852 C CA . VAL A 1 105 ? 5.958 -2.285 9.013 1.00 95.38 105 VAL A CA 1
ATOM 853 C C . VAL A 1 105 ? 6.271 -1.900 7.577 1.00 95.38 105 VAL A C 1
ATOM 855 O O . VAL A 1 105 ? 5.802 -0.887 7.063 1.00 95.38 105 VAL A O 1
ATOM 858 N N . CYS A 1 106 ? 7.096 -2.702 6.916 1.00 92.56 106 CYS A N 1
ATOM 859 C CA . CYS A 1 106 ? 7.472 -2.488 5.526 1.00 92.56 106 CYS A CA 1
ATOM 860 C C . CYS A 1 106 ? 7.152 -3.728 4.699 1.00 92.56 106 CYS A C 1
ATOM 862 O O . CYS A 1 106 ? 7.592 -4.837 5.016 1.00 92.56 106 CYS A O 1
ATOM 864 N N . LEU A 1 107 ? 6.409 -3.519 3.617 1.00 91.00 107 LEU A N 1
ATOM 865 C CA . LEU A 1 107 ? 6.141 -4.519 2.599 1.00 91.00 107 LEU A CA 1
ATOM 866 C C . LEU A 1 107 ? 6.223 -3.821 1.244 1.00 91.00 107 LEU A C 1
ATOM 868 O O . LEU A 1 107 ? 5.421 -2.937 0.959 1.00 91.00 107 LEU A O 1
ATOM 872 N N . ILE A 1 108 ? 7.214 -4.197 0.440 1.00 86.69 108 ILE A N 1
ATOM 873 C CA . ILE A 1 108 ? 7.495 -3.557 -0.847 1.00 86.69 108 ILE A CA 1
ATOM 874 C C . ILE A 1 108 ? 7.121 -4.535 -1.967 1.00 86.69 108 ILE A C 1
ATOM 876 O O . ILE A 1 108 ? 7.464 -5.719 -1.871 1.00 86.69 108 ILE A O 1
ATOM 880 N N . PRO A 1 109 ? 6.433 -4.076 -3.024 1.00 86.62 109 PRO A N 1
ATOM 881 C CA . PRO A 1 109 ? 6.200 -4.875 -4.220 1.00 86.62 109 PRO A CA 1
ATOM 882 C C . PRO A 1 109 ? 7.507 -5.354 -4.874 1.00 86.62 109 PRO A C 1
ATOM 884 O O . PRO A 1 109 ? 8.507 -4.643 -4.894 1.00 86.62 109 PRO A O 1
ATOM 887 N N . GLU A 1 110 ? 7.491 -6.539 -5.489 1.00 85.44 110 GLU A N 1
ATOM 888 C CA . GLU A 1 110 ? 8.660 -7.071 -6.217 1.00 85.44 110 GLU A CA 1
ATOM 889 C C . GLU A 1 110 ? 8.986 -6.281 -7.499 1.00 85.44 110 GLU A C 1
ATOM 891 O O . GLU A 1 110 ? 10.110 -6.329 -7.998 1.00 85.44 110 GLU A O 1
ATOM 896 N N . ALA A 1 111 ? 8.006 -5.557 -8.041 1.00 84.31 111 ALA A N 1
ATOM 897 C CA . ALA A 1 111 ? 8.148 -4.702 -9.211 1.00 84.31 111 ALA A CA 1
ATOM 898 C C . ALA A 1 111 ? 7.594 -3.302 -8.911 1.00 84.31 111 ALA A C 1
ATOM 900 O O . ALA A 1 111 ? 6.613 -3.197 -8.173 1.00 84.31 111 ALA A O 1
ATOM 901 N N . PRO A 1 112 ? 8.169 -2.238 -9.498 1.00 83.88 112 PRO A N 1
ATOM 902 C CA . PRO A 1 112 ? 7.692 -0.881 -9.273 1.00 83.88 112 PRO A CA 1
ATOM 903 C C . PRO A 1 112 ? 6.233 -0.735 -9.722 1.00 83.88 112 PRO A C 1
ATOM 905 O O . PRO A 1 112 ? 5.870 -1.088 -10.848 1.00 83.88 112 PRO A O 1
ATOM 908 N N . LEU A 1 113 ? 5.407 -0.205 -8.823 1.00 88.88 113 LEU A N 1
ATOM 909 C CA . LEU A 1 113 ? 4.001 0.109 -9.058 1.00 88.88 113 LEU A CA 1
ATOM 910 C C . LEU A 1 113 ? 3.802 1.622 -9.051 1.00 88.88 113 LEU A C 1
ATOM 912 O O . LEU A 1 113 ? 4.551 2.355 -8.408 1.00 88.88 113 LEU A O 1
ATOM 916 N N . ALA A 1 114 ? 2.776 2.084 -9.766 1.00 92.31 114 ALA A N 1
ATOM 917 C CA . ALA A 1 114 ? 2.289 3.446 -9.602 1.00 92.31 114 ALA A CA 1
ATOM 918 C C . ALA A 1 114 ? 1.803 3.658 -8.160 1.00 92.31 114 ALA A C 1
ATOM 920 O O . ALA A 1 114 ? 1.244 2.740 -7.557 1.00 92.31 114 ALA A O 1
ATOM 921 N N . ALA A 1 115 ? 1.955 4.872 -7.635 1.00 92.06 115 ALA A N 1
ATOM 922 C CA . ALA A 1 115 ? 1.656 5.209 -6.240 1.00 92.06 115 ALA A CA 1
ATOM 923 C C . ALA A 1 115 ? 0.251 4.747 -5.791 1.00 92.06 115 ALA A C 1
ATOM 925 O O . ALA A 1 115 ? 0.063 4.107 -4.754 1.00 92.06 115 ALA A O 1
ATOM 926 N N . PHE A 1 116 ? -0.759 5.017 -6.624 1.00 94.81 116 PHE A N 1
ATOM 927 C CA . PHE A 1 116 ? -2.139 4.613 -6.346 1.00 94.81 116 PHE A CA 1
ATOM 928 C C . PHE A 1 116 ? -2.389 3.102 -6.484 1.00 94.81 116 PHE A C 1
ATOM 930 O O . PHE A 1 116 ? -3.300 2.593 -5.837 1.00 94.81 116 PHE A O 1
ATOM 937 N N . ASP A 1 117 ? -1.605 2.383 -7.285 1.00 94.56 117 ASP A N 1
ATOM 938 C CA . ASP A 1 117 ? -1.720 0.924 -7.386 1.00 94.56 117 ASP A CA 1
ATOM 939 C C . ASP A 1 117 ? -1.068 0.242 -6.178 1.00 94.56 117 ASP A C 1
ATOM 941 O O . ASP A 1 117 ? -1.616 -0.725 -5.652 1.00 94.56 117 ASP A O 1
ATOM 945 N N . GLU A 1 118 ? 0.059 0.769 -5.691 1.00 93.31 118 GLU A N 1
ATOM 946 C CA . GLU A 1 118 ? 0.737 0.269 -4.491 1.00 93.31 118 GLU A CA 1
ATOM 947 C C . GLU A 1 118 ? -0.169 0.364 -3.257 1.00 93.31 118 GLU A C 1
ATOM 949 O O . GLU A 1 118 ? -0.394 -0.638 -2.575 1.00 93.31 118 GLU A O 1
ATOM 954 N N . ILE A 1 119 ? -0.772 1.533 -3.009 1.00 94.75 119 ILE A N 1
ATOM 955 C CA . ILE A 1 119 ? -1.669 1.718 -1.858 1.00 94.75 119 ILE A CA 1
ATOM 956 C C . ILE A 1 119 ? -2.931 0.844 -1.955 1.00 94.75 119 ILE A C 1
ATOM 958 O O . ILE A 1 119 ? -3.399 0.324 -0.942 1.00 94.75 119 ILE A O 1
ATOM 962 N N . LEU A 1 120 ? -3.472 0.636 -3.164 1.00 95.31 120 LEU A N 1
ATOM 963 C CA . LEU A 1 120 ? -4.602 -0.269 -3.392 1.00 95.31 120 LEU A CA 1
ATOM 964 C C . LEU A 1 120 ? -4.216 -1.727 -3.136 1.00 95.31 120 LEU A C 1
ATOM 966 O O . LEU A 1 120 ? -4.969 -2.445 -2.479 1.00 95.31 120 LEU A O 1
ATOM 970 N N . ALA A 1 121 ? -3.059 -2.165 -3.633 1.00 94.25 121 ALA A N 1
ATOM 971 C CA . ALA A 1 121 ? -2.572 -3.524 -3.436 1.00 94.25 121 ALA A CA 1
ATOM 972 C C . ALA A 1 121 ? -2.351 -3.818 -1.946 1.00 94.25 121 ALA A C 1
ATOM 974 O O . ALA A 1 121 ? -2.841 -4.826 -1.437 1.00 94.25 121 ALA A O 1
ATOM 975 N N . LEU A 1 122 ? -1.693 -2.904 -1.226 1.00 94.81 122 LEU A N 1
ATOM 976 C CA . LEU A 1 122 ? -1.485 -3.011 0.219 1.00 94.81 122 LEU A CA 1
ATOM 977 C C . LEU A 1 122 ? -2.807 -3.009 0.993 1.00 94.81 122 LEU A C 1
ATOM 979 O O . LEU A 1 122 ? -2.990 -3.827 1.893 1.00 94.81 122 LEU A O 1
ATOM 983 N N . ARG A 1 123 ? -3.764 -2.154 0.610 1.00 96.00 123 ARG A N 1
ATOM 984 C CA . ARG A 1 123 ? -5.116 -2.170 1.183 1.00 96.00 123 ARG A CA 1
ATOM 985 C C . ARG A 1 123 ? -5.780 -3.532 1.014 1.00 96.00 123 ARG A C 1
ATOM 987 O O . ARG A 1 123 ? -6.335 -4.054 1.974 1.00 96.00 123 ARG A O 1
ATOM 994 N N . ILE A 1 124 ? -5.747 -4.091 -0.195 1.00 95.88 124 ILE A N 1
ATOM 995 C CA . ILE A 1 124 ? -6.349 -5.396 -0.483 1.00 95.88 124 ILE A CA 1
ATOM 996 C C . ILE A 1 124 ? -5.681 -6.482 0.358 1.00 95.88 124 ILE A C 1
ATOM 998 O O . ILE A 1 124 ? -6.390 -7.296 0.935 1.00 95.88 124 ILE A O 1
ATOM 1002 N N . LEU A 1 125 ? -4.351 -6.477 0.475 1.00 95.12 125 LEU A N 1
ATOM 1003 C CA . LEU A 1 125 ? -3.619 -7.453 1.285 1.00 95.12 125 LEU A CA 1
ATOM 1004 C C . LEU A 1 125 ? -4.049 -7.417 2.756 1.00 95.12 125 LEU A C 1
ATOM 1006 O O . LEU A 1 125 ? -4.377 -8.461 3.311 1.00 95.12 125 LEU A O 1
ATOM 1010 N N . ILE A 1 126 ? -4.112 -6.225 3.357 1.00 96.25 126 ILE A N 1
ATOM 1011 C CA . ILE A 1 126 ? -4.535 -6.053 4.756 1.00 96.25 126 ILE A CA 1
ATOM 1012 C C . ILE A 1 126 ? -5.986 -6.500 4.949 1.00 96.25 126 ILE A C 1
ATOM 1014 O O . ILE A 1 126 ? -6.292 -7.192 5.913 1.00 96.25 126 ILE A O 1
ATOM 1018 N N . LEU A 1 127 ? -6.885 -6.108 4.041 1.00 96.62 127 LEU A N 1
ATOM 1019 C CA . LEU A 1 127 ? -8.310 -6.420 4.168 1.00 96.62 127 LEU A CA 1
ATOM 1020 C C . LEU A 1 127 ? -8.644 -7.885 3.855 1.00 96.62 127 LEU A C 1
ATOM 1022 O O . LEU A 1 127 ? -9.642 -8.392 4.360 1.00 96.62 127 LEU A O 1
ATOM 1026 N N . ALA A 1 128 ? -7.864 -8.545 2.997 1.00 97.19 128 ALA A N 1
ATOM 1027 C CA . ALA A 1 128 ? -8.101 -9.930 2.605 1.00 97.19 128 ALA A CA 1
ATOM 1028 C C . ALA A 1 128 ? -7.578 -10.921 3.651 1.00 97.19 128 ALA A C 1
ATOM 1030 O O . ALA A 1 128 ? -8.276 -11.880 3.972 1.00 97.19 128 ALA A O 1
ATOM 1031 N N . ASP A 1 129 ? -6.363 -10.698 4.158 1.00 97.56 129 ASP A N 1
ATOM 1032 C CA . ASP A 1 129 ? -5.741 -11.532 5.186 1.00 97.56 129 ASP A CA 1
ATOM 1033 C C . ASP A 1 129 ? -4.672 -10.729 5.941 1.00 97.56 129 ASP A C 1
ATOM 1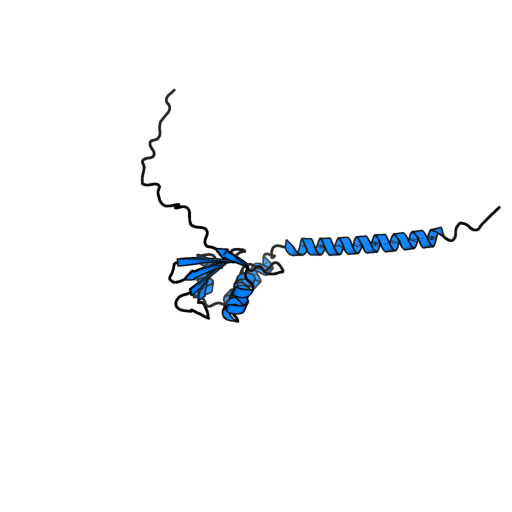035 O O . ASP A 1 129 ? -3.478 -10.733 5.618 1.00 97.56 129 ASP A O 1
ATOM 1039 N N . GLU A 1 130 ? -5.118 -10.024 6.977 1.00 97.56 130 GLU A N 1
ATOM 1040 C CA . GLU A 1 130 ? -4.248 -9.228 7.840 1.00 97.56 130 GLU A CA 1
ATOM 1041 C C . GLU A 1 130 ? -3.154 -10.070 8.504 1.00 97.56 130 GLU A C 1
ATOM 1043 O O . GLU A 1 130 ? -2.036 -9.598 8.707 1.00 97.56 130 GLU A O 1
ATOM 1048 N N . GLN A 1 131 ? -3.447 -11.329 8.825 1.00 97.38 131 GLN A N 1
ATOM 1049 C CA . GLN A 1 131 ? -2.512 -12.204 9.520 1.00 97.38 131 GLN A CA 1
ATOM 1050 C C . GLN A 1 131 ? -1.363 -12.612 8.593 1.00 97.38 131 GLN A C 1
ATOM 1052 O O . GLN A 1 131 ? -0.196 -12.531 8.982 1.00 97.38 131 GLN A O 1
ATOM 1057 N N . ALA A 1 132 ? -1.675 -12.972 7.345 1.00 96.81 132 ALA A N 1
ATOM 1058 C CA . ALA A 1 132 ? -0.673 -13.237 6.319 1.00 96.81 132 ALA A CA 1
ATOM 1059 C C . ALA A 1 132 ? 0.135 -11.982 5.962 1.00 96.81 132 ALA A C 1
ATOM 1061 O O . ALA A 1 132 ? 1.352 -12.072 5.776 1.00 96.81 132 ALA A O 1
ATOM 1062 N N . PHE A 1 133 ? -0.511 -10.812 5.904 1.00 96.12 133 PHE A N 1
ATOM 1063 C CA . PHE A 1 133 ? 0.174 -9.533 5.718 1.00 96.12 133 PHE A CA 1
ATOM 1064 C C . PHE A 1 133 ? 1.215 -9.293 6.823 1.00 96.12 133 PHE A C 1
ATOM 1066 O O . PHE A 1 133 ? 2.396 -9.109 6.521 1.00 96.12 133 PHE A O 1
ATOM 1073 N N . LEU A 1 134 ? 0.807 -9.369 8.094 1.00 96.44 134 LEU A N 1
ATOM 1074 C CA . LEU A 1 134 ? 1.696 -9.160 9.241 1.00 96.44 134 LEU A CA 1
ATOM 1075 C C . LEU A 1 134 ? 2.829 -10.189 9.287 1.00 96.44 134 LEU A C 1
ATOM 1077 O O . LEU A 1 134 ? 3.961 -9.838 9.609 1.00 96.44 134 LEU A O 1
ATOM 1081 N N . ALA A 1 135 ? 2.558 -11.446 8.933 1.00 96.88 135 ALA A N 1
ATOM 1082 C CA . ALA A 1 135 ? 3.578 -12.492 8.902 1.00 96.88 135 ALA A CA 1
ATOM 1083 C C . ALA A 1 135 ? 4.652 -12.259 7.826 1.00 96.88 135 ALA A C 1
ATOM 1085 O O . ALA A 1 135 ? 5.769 -12.761 7.955 1.00 96.88 135 ALA A O 1
ATOM 1086 N N . ARG A 1 136 ? 4.320 -11.532 6.751 1.00 95.69 136 ARG A N 1
ATOM 1087 C CA . ARG A 1 136 ? 5.221 -11.295 5.614 1.00 95.69 136 ARG A CA 1
ATOM 1088 C C . ARG A 1 136 ? 5.905 -9.932 5.650 1.00 95.69 136 ARG A C 1
ATOM 1090 O O . ARG A 1 136 ? 6.946 -9.769 5.015 1.00 95.69 136 ARG A O 1
ATOM 1097 N N . ALA A 1 137 ? 5.335 -8.966 6.360 1.00 95.19 137 ALA A N 1
ATOM 1098 C CA . ALA A 1 137 ? 5.921 -7.646 6.505 1.00 95.19 137 ALA A CA 1
ATOM 1099 C C . ALA A 1 137 ? 7.200 -7.681 7.360 1.00 95.19 137 ALA A C 1
ATOM 1101 O O . ALA A 1 137 ? 7.335 -8.467 8.298 1.00 95.19 137 ALA A O 1
ATOM 1102 N N . THR A 1 138 ? 8.146 -6.799 7.041 1.00 95.19 138 THR A N 1
ATOM 1103 C CA . THR A 1 138 ? 9.305 -6.549 7.906 1.00 95.19 138 THR A CA 1
ATOM 1104 C C . THR A 1 138 ? 8.895 -5.581 9.008 1.00 95.19 138 THR A C 1
ATOM 1106 O O . THR A 1 138 ? 8.394 -4.500 8.703 1.00 95.19 138 THR A O 1
ATOM 1109 N N . HIS A 1 139 ? 9.136 -5.949 10.265 1.00 95.12 139 HIS A N 1
ATOM 1110 C CA . HIS A 1 139 ? 8.739 -5.171 11.441 1.00 95.12 139 HIS A CA 1
ATOM 1111 C C . HIS A 1 139 ? 9.869 -4.281 11.946 1.00 95.12 139 HIS A C 1
ATOM 1113 O O . HIS A 1 139 ? 11.019 -4.715 12.055 1.00 95.12 139 HIS A O 1
ATOM 1119 N N . PHE A 1 140 ? 9.527 -3.047 12.299 1.00 92.81 140 PHE A N 1
ATOM 1120 C CA . PHE A 1 140 ? 10.424 -2.070 12.897 1.00 92.81 140 PHE A CA 1
ATOM 1121 C C . PHE A 1 140 ? 9.754 -1.499 14.151 1.00 92.81 140 PHE A C 1
ATOM 1123 O O . PHE A 1 140 ? 8.661 -0.936 14.052 1.00 92.81 140 PHE A O 1
ATOM 1130 N N . PRO A 1 141 ? 10.390 -1.606 15.331 1.00 87.38 141 PRO A N 1
ATOM 1131 C CA . PRO A 1 141 ? 9.833 -1.015 16.540 1.00 87.38 141 PRO A CA 1
ATOM 1132 C C . PRO A 1 141 ? 9.701 0.501 16.369 1.00 87.38 141 PRO A C 1
ATOM 1134 O O . PRO A 1 141 ? 10.492 1.122 15.646 1.00 87.38 141 PRO A O 1
ATOM 1137 N N . GLU A 1 142 ? 8.728 1.104 17.056 1.00 75.75 142 GLU A N 1
ATOM 1138 C CA . GLU A 1 142 ? 8.652 2.558 17.176 1.00 75.75 142 GLU A CA 1
ATOM 1139 C C . GLU A 1 142 ? 10.026 3.076 17.639 1.00 75.75 142 GLU A C 1
ATOM 1141 O O . GLU A 1 142 ? 10.533 2.702 18.701 1.00 75.75 142 GLU A O 1
ATOM 1146 N N . ARG A 1 143 ? 10.691 3.906 16.821 1.00 59.47 143 ARG A N 1
ATOM 1147 C CA . ARG A 1 143 ? 11.868 4.626 17.316 1.00 59.47 143 ARG A CA 1
ATOM 1148 C C . ARG A 1 143 ? 11.357 5.552 18.415 1.00 59.47 143 ARG A C 1
ATOM 1150 O O . ARG A 1 143 ? 10.516 6.387 18.085 1.00 59.47 143 ARG A O 1
ATOM 1157 N N . PRO A 1 144 ? 11.863 5.476 19.660 1.00 50.16 144 PRO A N 1
ATOM 1158 C CA . PRO A 1 144 ? 11.478 6.438 20.675 1.00 50.16 144 PRO A CA 1
ATOM 1159 C C . PRO A 1 144 ? 11.774 7.827 20.116 1.00 50.16 144 PRO A C 1
ATOM 1161 O O . PRO A 1 144 ? 12.919 8.145 19.787 1.00 50.16 144 PRO A O 1
ATOM 1164 N N . THR A 1 145 ? 10.730 8.631 19.933 1.00 54.16 145 THR A N 1
ATOM 1165 C CA . THR A 1 145 ? 10.863 10.034 19.563 1.00 54.16 145 THR A CA 1
ATOM 1166 C C . THR A 1 145 ? 11.736 10.698 20.616 1.00 54.16 145 THR A C 1
ATOM 1168 O O . THR A 1 145 ? 11.278 10.970 21.726 1.00 54.16 145 THR A O 1
ATOM 1171 N N . THR A 1 146 ? 13.001 10.973 20.296 1.00 43.56 146 THR A N 1
ATOM 1172 C CA . THR A 1 146 ? 13.759 11.989 21.021 1.00 43.56 146 THR A CA 1
ATOM 1173 C C . THR A 1 146 ? 12.894 13.240 20.986 1.00 43.56 146 THR A C 1
ATOM 1175 O O . THR A 1 146 ? 12.559 13.708 19.901 1.00 43.56 146 THR A O 1
ATOM 1178 N N . GLN A 1 147 ? 12.458 13.713 22.153 1.00 42.56 147 GLN A N 1
ATOM 1179 C CA . GLN A 1 147 ? 11.516 14.816 22.317 1.00 42.56 147 GLN A CA 1
ATOM 1180 C C . GLN A 1 147 ? 11.905 16.041 21.468 1.00 42.56 147 GLN A C 1
ATOM 1182 O O . GLN A 1 147 ? 12.656 16.912 21.904 1.00 42.56 147 GLN A O 1
ATOM 1187 N N . VAL A 1 148 ? 11.346 16.162 20.262 1.00 47.75 148 VAL A N 1
ATOM 1188 C CA . VAL A 1 148 ? 11.305 17.424 19.514 1.00 47.75 148 VAL A CA 1
ATOM 1189 C C . VAL A 1 148 ? 10.090 18.184 20.037 1.00 47.75 148 VAL A C 1
ATOM 1191 O O . VAL A 1 148 ? 9.043 18.257 19.408 1.00 47.75 148 VAL A O 1
ATOM 1194 N N . GLY A 1 149 ? 10.201 18.650 21.279 1.00 41.62 149 GLY A N 1
ATOM 1195 C CA . GLY A 1 149 ? 9.075 19.217 22.019 1.00 41.62 149 GLY A CA 1
ATOM 1196 C C . GLY A 1 149 ? 9.473 19.882 23.331 1.00 41.62 149 GLY A C 1
ATOM 1197 O O . GLY A 1 149 ? 8.674 19.922 24.254 1.00 41.62 149 GLY A O 1
ATOM 1198 N N . GLN A 1 150 ? 10.708 20.379 23.449 1.00 44.34 150 GLN A N 1
ATOM 1199 C CA . GLN A 1 150 ? 11.117 21.183 24.604 1.00 44.34 150 GLN A CA 1
ATOM 1200 C C . GLN A 1 150 ? 12.239 22.165 24.237 1.00 44.34 150 GLN A C 1
ATOM 1202 O O . GLN A 1 150 ? 13.346 22.135 24.761 1.00 44.34 150 GLN A O 1
ATOM 1207 N N . ARG A 1 151 ? 11.946 23.100 23.328 1.00 37.28 151 ARG A N 1
ATOM 1208 C CA . ARG A 1 151 ? 12.530 24.442 23.423 1.00 37.28 151 ARG A CA 1
ATOM 1209 C C . ARG A 1 151 ? 11.397 25.430 23.585 1.00 37.28 151 ARG A C 1
ATOM 1211 O O . ARG A 1 151 ? 10.707 25.793 22.640 1.00 37.28 151 ARG A O 1
ATOM 1218 N N . ALA A 1 152 ? 11.206 25.771 24.851 1.00 40.28 152 ALA A N 1
ATOM 1219 C CA . ALA A 1 152 ? 10.435 26.896 25.306 1.00 40.28 152 ALA A CA 1
ATOM 1220 C C . ALA A 1 152 ? 10.759 28.146 24.480 1.00 40.28 152 ALA A C 1
ATOM 1222 O O . ALA A 1 152 ? 11.916 28.413 24.153 1.00 40.28 152 ALA A O 1
ATOM 1223 N N . SER A 1 153 ? 9.700 28.901 24.199 1.00 44.94 153 SER A N 1
ATOM 1224 C CA . SER A 1 153 ? 9.678 30.360 24.183 1.00 44.94 153 SER A CA 1
ATOM 1225 C C . SER A 1 153 ? 10.917 30.975 24.849 1.00 44.94 153 SER A C 1
ATOM 1227 O O . SER A 1 153 ? 11.022 31.004 26.073 1.00 44.94 153 SER A O 1
ATOM 1229 N N . GLY A 1 154 ? 11.855 31.442 24.031 1.00 37.50 154 GLY A N 1
ATOM 1230 C CA . GLY A 1 154 ? 13.108 32.048 24.460 1.00 37.50 154 GLY A CA 1
ATOM 1231 C C . GLY A 1 154 ? 13.606 33.004 23.387 1.00 37.50 154 GLY A C 1
ATOM 1232 O O . GLY A 1 154 ? 14.391 32.622 22.530 1.00 37.50 154 GLY A O 1
ATOM 1233 N N . GLU A 1 155 ? 13.036 34.209 23.405 1.00 37.03 155 GLU A N 1
ATOM 1234 C CA . GLU A 1 155 ? 13.645 35.497 23.048 1.00 37.03 155 GLU A CA 1
ATOM 1235 C C . GLU A 1 155 ? 14.875 35.442 22.113 1.00 37.03 155 GLU A C 1
ATOM 1237 O O . GLU A 1 155 ? 16.019 35.312 22.549 1.00 37.03 155 GLU A O 1
ATOM 1242 N N . VAL A 1 156 ? 14.651 35.620 20.807 1.00 39.12 156 VAL A N 1
ATOM 1243 C CA . VAL A 1 156 ? 15.729 35.907 19.849 1.00 39.12 156 VAL A CA 1
ATOM 1244 C C . VAL A 1 156 ? 16.089 37.390 19.971 1.00 39.12 156 VAL A C 1
ATOM 1246 O O . VAL A 1 156 ? 15.489 38.249 19.327 1.00 39.12 156 VAL A O 1
ATOM 1249 N N . ARG A 1 157 ? 17.067 37.704 20.828 1.00 33.8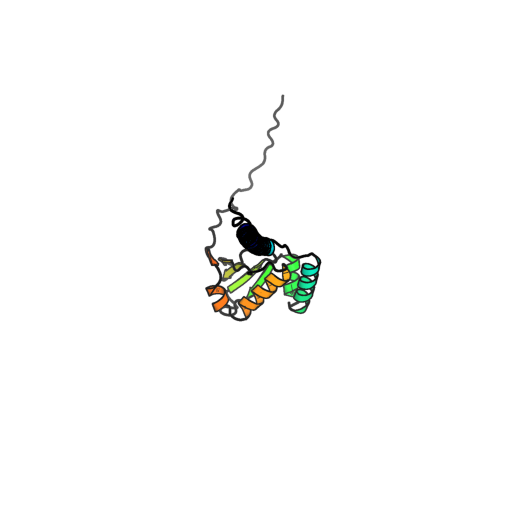1 157 ARG A N 1
ATOM 1250 C CA . ARG A 1 157 ? 17.775 38.991 20.795 1.00 33.81 157 ARG A CA 1
ATOM 1251 C C . ARG A 1 157 ? 18.764 38.982 19.636 1.00 33.81 157 ARG A C 1
ATOM 1253 O O . ARG A 1 157 ? 19.730 38.224 19.643 1.00 33.81 157 ARG A O 1
ATOM 1260 N N . TYR A 1 158 ? 18.537 39.856 18.664 1.00 35.56 158 TYR A N 1
ATOM 1261 C CA . TYR A 1 158 ? 19.526 40.192 17.649 1.00 35.56 158 TYR A CA 1
ATOM 1262 C C . TYR A 1 158 ? 20.629 41.034 18.300 1.00 35.56 158 TYR A C 1
ATOM 1264 O O . TYR A 1 158 ? 20.393 42.176 18.688 1.00 35.56 158 TYR A O 1
ATOM 1272 N N . ALA A 1 159 ? 21.827 40.467 18.440 1.00 37.22 159 ALA A N 1
ATOM 1273 C CA . ALA A 1 159 ? 23.026 41.244 18.717 1.00 37.22 159 ALA A CA 1
ATOM 1274 C C . ALA A 1 159 ? 23.485 41.895 17.404 1.00 37.22 159 ALA A C 1
ATOM 1276 O O . ALA A 1 159 ? 23.963 41.226 16.491 1.00 37.22 159 ALA A O 1
ATOM 1277 N N . THR A 1 160 ? 23.278 43.204 17.299 1.00 43.62 160 THR A N 1
ATOM 1278 C CA . THR A 1 160 ? 23.884 44.068 16.287 1.00 43.62 160 THR A CA 1
ATOM 1279 C C . THR A 1 160 ? 25.355 44.277 16.632 1.00 43.62 160 THR A C 1
ATOM 1281 O O . THR A 1 160 ? 25.668 44.919 17.635 1.00 43.62 160 THR A O 1
ATOM 1284 N N . GLU A 1 161 ? 26.253 43.749 15.806 1.00 35.75 161 GLU A N 1
ATOM 1285 C CA . GLU A 1 161 ? 27.681 44.042 15.882 1.00 35.75 161 GLU A CA 1
ATOM 1286 C C . GLU A 1 161 ? 27.951 45.364 15.152 1.00 35.75 161 GLU A C 1
ATOM 1288 O O . GLU A 1 161 ? 27.913 45.448 13.924 1.00 35.75 161 GLU A O 1
ATOM 1293 N N . HIS A 1 162 ? 28.132 46.423 15.942 1.00 38.03 162 HIS A N 1
ATOM 1294 C CA . HIS A 1 162 ? 28.620 47.718 15.488 1.00 38.03 162 HIS A CA 1
ATOM 1295 C C . HIS A 1 162 ? 30.127 47.632 15.233 1.00 38.03 162 HIS A C 1
ATOM 1297 O O . HIS A 1 162 ? 30.890 47.225 16.110 1.00 38.03 162 HIS A O 1
ATOM 1303 N N . ARG A 1 163 ? 30.526 48.060 14.037 1.00 43.09 163 ARG A N 1
ATOM 1304 C CA . ARG A 1 163 ? 31.877 48.525 13.726 1.00 43.09 163 ARG A CA 1
ATOM 1305 C C . ARG A 1 163 ? 31.949 50.034 13.933 1.00 43.09 163 ARG A C 1
ATOM 1307 O O . ARG A 1 163 ? 30.898 50.687 13.729 1.00 43.09 163 ARG A O 1
#

Mean predicted aligned error: 12.54 Å

Radius of gyration: 28.32 Å; Cα contacts (8 Å, |Δi|>4): 161; chains: 1; bounding box: 71×79×72 Å

Solvent-accessible surface area (backbone atoms only — not comparable to full-atom values): 9635 Å² total; per-residue (Å²): 138,86,92,76,74,76,73,61,56,60,58,52,51,51,53,52,49,53,51,52,51,51,50,51,52,51,49,51,52,54,50,50,55,62,51,52,65,68,48,71,62,50,74,67,49,39,54,49,26,47,54,50,40,61,74,73,44,55,74,66,53,49,48,39,30,74,74,71,46,29,40,81,42,64,34,83,89,42,57,92,45,30,35,37,37,39,42,42,54,96,64,62,28,38,35,28,46,78,90,36,78,61,32,34,34,39,79,78,75,95,55,70,58,26,42,45,44,45,45,50,52,52,50,49,42,40,72,75,39,46,67,63,40,61,73,68,34,48,79,40,75,58,72,80,74,74,78,89,78,78,80,71,95,69,83,87,76,82,82,80,85,80,130

Secondary structure (DSSP, 8-state):
----STTHHHHHHHHHHHHHHHHHHHHHHHHHHHHHTT-PPPHHHHHHHHHHHHHHS-HHHHHHHHHHSEEEEE-SSSTTTEEEEEESSS-PEEEEETTEEEEEEE---SS---HHHHHHHHHHHHHH-HHHHHHHSEEEEPPP---S---------------

Foldseek 3Di:
DDPDPPPVPVVVVVVVVVVVVVVVVVVVVVVVLVVQQVDADDPVQLVVLLVVLCVPDDPVQNVCCVPPQWGWDAAPVHRVFWIWIGGLDADWIFIGGPNHTFWTWHDDDPGDHHSSVVRVVLNCCRVVDVPVVVVPIDIGGPDPPPPPPDDDDDDDDDDDDDD

Nearest PDB structures (foldseek):
  4b9y-assembly1_A  TM=7.421E-01  e=6.862E+00  Cellvibrio japonicus

Sequence (163 aa):
MTPWIYWGSGAVALLCLVTMVGMALAAIRRLRELQRTEQLPTLKAEQQARTLARSILAAHEFTQIQRHGYLDIPSTLYPTQRRYRLPLAHGMIEIWEQDHLIEYVCLIPEAPLAAFDEILALRILILADEQAFLARATHFPERPTTQVGQRASGEVRYATEHR